Protein AF-A0A9P5RRT3-F1 (afdb_monomer_lite)

Secondary structure (DSSP, 8-state):
-PPPTT----EEEGGGTEEE--GGGSSTTT--TTS-HHHHHHHHHHHHHHHH-

Foldseek 3Di:
DDDALLDLAWAADPVVRDIDDRVNVCDPPQHDPPDDVVSNCVRVVVRVVVRND

InterPro domains:
  IPR000718 Peptidase M13 [PS51885] (1-53)
  IPR000718 Peptidase M13 [PTHR11733] (3-52)
  IPR018497 Peptidase M13, C-terminal domain [PF01431] (9-52)
  IPR018497 Peptidase M13, C-terminal domain [PR00786] (1-12)
  IPR018497 Peptidase M13, C-terminal domain [PR00786] (19-31)
  IPR018497 Peptidase M13, C-terminal domain [PR00786] (40-53)
  IPR024079 Metallopeptidase, catalytic domain superfamily [G3DSA:3.40.390.10] (2-52)

Organism: NCBI:txid64567

Structure (mmCIF, N/CA/C/O backbone):
data_AF-A0A9P5RRT3-F1
#
_entry.id   AF-A0A9P5RRT3-F1
#
loop_
_atom_site.group_PDB
_atom_site.id
_atom_site.type_symbol
_atom_site.label_atom_id
_atom_site.label_alt_id
_atom_site.label_comp_id
_atom_site.label_asym_id
_atom_site.label_entity_id
_atom_site.label_seq_id
_atom_site.pdbx_PDB_ins_code
_atom_site.Cartn_x
_atom_site.Cartn_y
_atom_site.Cartn_z
_atom_site.occupancy
_atom_site.B_iso_or_equiv
_atom_site.auth_seq_id
_atom_site.auth_comp_id
_atom_site.auth_asym_id
_atom_site.auth_atom_id
_atom_site.pdbx_PDB_model_num
ATOM 1 N N . MET A 1 1 ? 12.835 -8.879 -7.215 1.00 71.31 1 MET A N 1
ATOM 2 C CA . MET A 1 1 ? 12.799 -10.032 -6.282 1.00 71.31 1 MET A CA 1
ATOM 3 C C . MET A 1 1 ? 11.536 -9.903 -5.455 1.00 71.31 1 MET A C 1
ATOM 5 O O . MET A 1 1 ? 11.336 -8.840 -4.884 1.00 71.31 1 MET A O 1
ATOM 9 N N . PHE A 1 2 ? 10.701 -10.940 -5.389 1.00 86.00 2 PHE A N 1
ATOM 10 C CA . PHE A 1 2 ? 9.535 -10.922 -4.505 1.00 86.00 2 PHE A CA 1
ATOM 11 C C . PHE A 1 2 ? 9.993 -10.947 -3.043 1.00 86.00 2 PHE A C 1
ATOM 13 O O . PHE A 1 2 ? 10.808 -11.787 -2.659 1.00 86.00 2 PHE A O 1
ATOM 20 N N . MET A 1 3 ? 9.487 -10.016 -2.236 1.00 94.44 3 MET A N 1
ATOM 21 C CA . MET A 1 3 ? 9.709 -10.029 -0.789 1.00 94.44 3 MET A CA 1
ATOM 22 C C . MET A 1 3 ? 8.810 -11.069 -0.120 1.00 94.44 3 MET A C 1
ATOM 24 O O . MET A 1 3 ? 7.731 -11.393 -0.621 1.00 94.44 3 MET A O 1
ATOM 28 N N . VAL A 1 4 ? 9.244 -11.583 1.033 1.00 97.12 4 VAL A N 1
ATOM 29 C CA . VAL A 1 4 ? 8.397 -12.476 1.828 1.00 97.12 4 VAL A CA 1
ATOM 30 C C . VAL A 1 4 ? 7.175 -11.715 2.358 1.00 97.12 4 VAL A C 1
ATOM 32 O O . VAL A 1 4 ? 7.284 -10.524 2.657 1.00 97.12 4 VAL A O 1
ATOM 35 N N . PRO A 1 5 ? 6.014 -12.375 2.538 1.00 97.06 5 PRO A N 1
ATOM 36 C CA . PRO A 1 5 ? 4.781 -11.684 2.917 1.00 97.06 5 PRO A CA 1
ATOM 37 C C . PRO A 1 5 ? 4.865 -10.889 4.225 1.00 97.06 5 PRO A C 1
ATOM 39 O O . PRO A 1 5 ? 4.159 -9.900 4.366 1.00 97.06 5 PRO A O 1
ATOM 42 N N . ALA A 1 6 ? 5.716 -11.300 5.170 1.00 97.38 6 ALA A N 1
ATOM 43 C CA . ALA A 1 6 ? 5.853 -10.660 6.479 1.00 97.38 6 ALA A CA 1
ATOM 44 C C . ALA A 1 6 ? 6.675 -9.355 6.467 1.00 97.38 6 ALA A C 1
ATOM 46 O O . ALA A 1 6 ? 6.732 -8.663 7.481 1.00 97.38 6 ALA A O 1
ATOM 47 N N . THR A 1 7 ? 7.335 -9.011 5.359 1.00 97.56 7 THR A N 1
ATOM 48 C CA . THR A 1 7 ? 8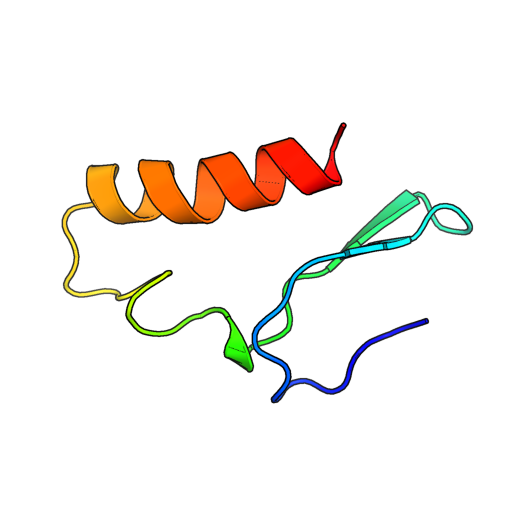.137 -7.787 5.268 1.00 97.56 7 THR A CA 1
ATOM 49 C C . THR A 1 7 ? 7.234 -6.550 5.278 1.00 97.56 7 THR A C 1
ATOM 51 O O . THR A 1 7 ? 6.329 -6.437 4.462 1.00 97.56 7 THR A O 1
ATOM 54 N N . ALA A 1 8 ? 7.489 -5.595 6.172 1.00 96.44 8 ALA A N 1
ATOM 55 C CA . ALA A 1 8 ? 6.821 -4.292 6.159 1.00 96.44 8 ALA A CA 1
ATOM 56 C C . ALA A 1 8 ? 7.541 -3.348 5.180 1.00 96.44 8 ALA A C 1
ATOM 58 O O . ALA A 1 8 ? 8.403 -2.570 5.583 1.00 96.44 8 ALA A O 1
ATOM 59 N N . ASN A 1 9 ? 7.254 -3.489 3.885 1.00 96.25 9 ASN A N 1
ATOM 60 C CA . ASN A 1 9 ? 7.837 -2.673 2.816 1.00 96.25 9 ASN A CA 1
ATOM 61 C C . ASN A 1 9 ? 6.900 -2.624 1.593 1.00 96.25 9 ASN A C 1
ATOM 63 O O . ASN A 1 9 ? 5.864 -3.284 1.599 1.00 96.25 9 ASN A O 1
ATOM 67 N N . ALA A 1 10 ? 7.263 -1.874 0.559 1.00 97.38 10 ALA A N 1
ATOM 68 C CA . ALA A 1 10 ? 6.699 -1.951 -0.785 1.00 97.38 10 ALA A CA 1
ATOM 69 C C . ALA A 1 10 ? 7.849 -2.030 -1.803 1.00 97.38 10 ALA A C 1
ATOM 71 O O . ALA A 1 10 ? 9.019 -1.910 -1.429 1.00 97.38 10 ALA A O 1
ATOM 72 N N . TYR A 1 11 ? 7.543 -2.359 -3.057 1.00 96.94 11 TYR A N 1
ATOM 73 C CA . TYR A 1 11 ? 8.552 -2.360 -4.115 1.00 96.94 11 TYR A CA 1
ATOM 74 C C . TYR A 1 11 ? 7.944 -2.243 -5.511 1.00 96.94 11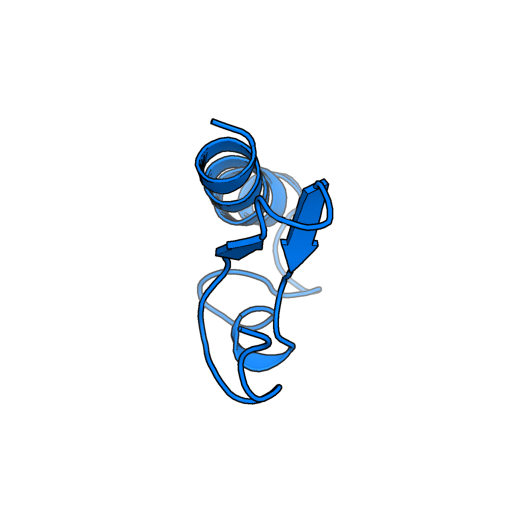 TYR A C 1
ATOM 76 O O . TYR A 1 11 ? 6.860 -2.771 -5.782 1.00 96.94 11 TYR A O 1
ATOM 84 N N . TYR A 1 12 ? 8.734 -1.695 -6.427 1.00 97.12 12 TYR A N 1
ATOM 85 C CA . TYR A 1 12 ? 8.575 -1.844 -7.869 1.00 97.12 12 TYR A CA 1
ATOM 86 C C . TYR A 1 12 ? 9.510 -2.918 -8.453 1.00 97.12 12 TYR A C 1
ATOM 88 O O . TYR A 1 12 ? 10.707 -2.975 -8.167 1.00 97.12 12 TYR A O 1
ATOM 96 N N . MET A 1 13 ? 8.966 -3.795 -9.298 1.00 96.06 13 MET A N 1
ATOM 97 C CA . MET A 1 13 ? 9.700 -4.791 -10.079 1.00 96.06 13 MET A CA 1
ATOM 98 C C . MET A 1 13 ? 9.713 -4.402 -11.556 1.00 96.06 13 MET A C 1
ATOM 100 O O . MET A 1 13 ? 8.763 -4.682 -12.286 1.00 96.06 13 MET A O 1
ATOM 104 N N . GLN A 1 14 ? 10.834 -3.825 -11.990 1.00 94.19 14 GLN A N 1
ATOM 105 C CA . GLN A 1 14 ? 11.047 -3.331 -13.354 1.00 94.19 14 GLN A CA 1
ATOM 106 C C . GLN A 1 14 ? 10.874 -4.415 -14.426 1.00 94.19 14 GLN A C 1
ATOM 108 O O . GLN A 1 14 ? 10.189 -4.182 -15.417 1.00 94.19 14 GLN A O 1
ATOM 113 N N . ASP A 1 15 ? 11.426 -5.611 -14.201 1.00 95.88 15 ASP A N 1
ATOM 114 C CA . ASP A 1 15 ? 11.444 -6.700 -15.193 1.00 95.88 15 ASP A CA 1
ATOM 115 C C . ASP A 1 15 ? 10.048 -7.141 -15.660 1.00 95.88 15 ASP A C 1
ATOM 117 O O . ASP A 1 15 ? 9.895 -7.671 -16.759 1.00 95.88 15 ASP A O 1
ATOM 121 N N . ILE A 1 16 ? 9.031 -6.944 -14.817 1.00 96.25 16 ILE A N 1
ATOM 122 C CA . ILE A 1 16 ? 7.645 -7.354 -15.083 1.00 96.25 16 ILE A CA 1
ATOM 123 C C . ILE A 1 16 ? 6.643 -6.208 -14.912 1.00 96.25 16 ILE A C 1
ATOM 125 O O . ILE A 1 16 ? 5.440 -6.454 -14.942 1.00 96.25 16 ILE A O 1
ATOM 129 N N . ASN A 1 17 ? 7.129 -4.977 -14.722 1.00 95.94 17 ASN A N 1
ATOM 130 C CA . ASN A 1 17 ? 6.321 -3.782 -14.485 1.00 95.94 17 ASN A CA 1
ATOM 131 C C . ASN A 1 17 ? 5.224 -3.999 -13.419 1.00 95.94 17 ASN A C 1
ATOM 133 O O . ASN A 1 17 ? 4.032 -3.831 -13.683 1.00 95.94 17 ASN A O 1
ATOM 137 N N . ALA A 1 18 ? 5.625 -4.437 -12.223 1.00 96.06 18 ALA A N 1
ATOM 138 C CA . ALA A 1 18 ? 4.696 -4.766 -11.143 1.00 96.06 18 ALA A CA 1
ATOM 139 C C . ALA A 1 18 ? 5.045 -4.034 -9.847 1.00 96.06 18 ALA A C 1
ATOM 141 O O . ALA A 1 18 ? 6.211 -3.971 -9.465 1.00 96.06 18 ALA A O 1
ATOM 142 N N . ILE A 1 19 ? 4.022 -3.555 -9.142 1.00 97.06 19 ILE A N 1
ATOM 143 C CA . ILE A 1 19 ? 4.148 -3.010 -7.788 1.00 97.06 19 ILE A CA 1
ATOM 144 C C . ILE A 1 19 ? 3.632 -4.055 -6.804 1.00 97.06 19 ILE A C 1
ATOM 146 O O . ILE A 1 19 ? 2.543 -4.606 -6.983 1.00 97.06 19 ILE A O 1
ATOM 150 N N . GLY A 1 20 ? 4.423 -4.343 -5.775 1.00 96.50 20 GLY A N 1
ATOM 151 C CA . GLY A 1 20 ? 4.091 -5.314 -4.744 1.00 96.50 20 GLY A CA 1
ATOM 152 C C . GLY A 1 20 ? 3.942 -4.675 -3.369 1.00 96.50 20 GLY A C 1
ATOM 153 O O . GLY A 1 20 ? 4.821 -3.949 -2.914 1.00 96.50 20 GLY A O 1
ATOM 154 N N . PHE A 1 21 ? 2.863 -5.040 -2.674 1.00 97.81 21 PHE A N 1
ATOM 155 C CA . PHE A 1 21 ? 2.634 -4.715 -1.265 1.00 97.81 21 PHE A CA 1
ATOM 156 C C . PHE A 1 21 ? 2.555 -6.017 -0.454 1.00 97.81 21 PHE A C 1
ATOM 158 O O . PHE A 1 21 ? 1.495 -6.646 -0.401 1.00 97.81 21 PHE A O 1
ATOM 165 N N . PRO A 1 22 ? 3.665 -6.486 0.141 1.00 97.88 22 PRO A N 1
ATOM 166 C CA . PRO A 1 22 ? 3.639 -7.593 1.091 1.00 97.88 22 PRO A CA 1
ATOM 167 C C . PRO A 1 22 ? 2.649 -7.350 2.239 1.00 97.88 22 PRO A C 1
ATOM 169 O O . PRO A 1 22 ? 2.506 -6.231 2.719 1.00 97.88 22 PRO A O 1
ATOM 172 N N . ALA A 1 23 ? 2.005 -8.407 2.738 1.00 97.56 23 ALA A N 1
ATOM 173 C CA . ALA A 1 23 ? 0.988 -8.298 3.790 1.00 97.56 23 ALA A CA 1
ATOM 174 C C . ALA A 1 23 ? 1.489 -7.609 5.077 1.00 97.56 23 ALA A C 1
ATOM 176 O O . ALA A 1 23 ? 0.703 -6.979 5.778 1.00 97.56 23 ALA A O 1
ATOM 177 N N . GLY A 1 24 ? 2.790 -7.677 5.370 1.00 97.50 24 GLY A N 1
ATOM 178 C CA . GLY A 1 24 ? 3.415 -7.032 6.522 1.00 97.50 24 GLY A CA 1
ATOM 179 C C . GLY A 1 24 ? 3.312 -5.505 6.532 1.00 97.50 24 GLY A C 1
ATOM 180 O O . GLY A 1 24 ? 3.461 -4.918 7.601 1.00 97.50 24 GLY A O 1
ATOM 181 N N . ILE A 1 25 ? 3.036 -4.851 5.397 1.00 97.81 25 ILE A N 1
ATOM 182 C CA . ILE A 1 25 ? 2.775 -3.402 5.358 1.00 97.81 25 ILE A CA 1
ATOM 183 C C . ILE A 1 25 ? 1.304 -3.047 5.629 1.00 97.81 25 ILE A C 1
ATOM 185 O O . ILE A 1 25 ? 0.999 -1.904 5.951 1.00 97.81 25 ILE A 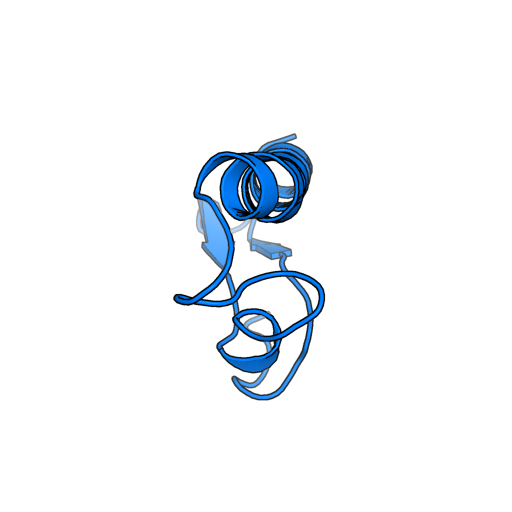O 1
ATOM 189 N N . LEU A 1 26 ? 0.381 -4.013 5.552 1.00 97.69 26 LEU A N 1
ATOM 190 C CA . LEU A 1 26 ? -1.066 -3.802 5.705 1.00 97.69 26 LEU A CA 1
ATOM 191 C C . LEU A 1 26 ? -1.499 -3.793 7.182 1.00 97.69 26 LEU A C 1
ATOM 193 O O . LEU A 1 26 ? -2.451 -4.465 7.574 1.00 97.69 26 LEU A O 1
ATOM 197 N N . GLN A 1 27 ? -0.764 -3.051 8.006 1.00 97.56 27 GLN A N 1
ATOM 198 C CA . GLN A 1 27 ? -1.002 -2.894 9.439 1.00 97.56 27 GLN A CA 1
ATOM 199 C C . GLN A 1 27 ? -0.573 -1.500 9.916 1.00 97.56 27 GLN A C 1
ATOM 201 O O . GLN A 1 27 ? 0.133 -0.767 9.214 1.00 97.56 27 GLN A O 1
ATOM 206 N N . THR A 1 28 ? -0.984 -1.129 11.128 1.00 95.56 28 THR A N 1
ATOM 207 C CA . THR A 1 28 ? -0.584 0.123 11.782 1.00 95.56 28 THR A CA 1
ATOM 208 C C . THR A 1 28 ? 0.950 0.240 11.831 1.00 95.56 28 THR A C 1
ATOM 210 O O . THR A 1 28 ? 1.614 -0.736 12.185 1.00 95.56 28 THR A O 1
ATOM 213 N N . PRO A 1 29 ? 1.542 1.410 11.510 1.00 94.50 29 PRO A N 1
ATOM 214 C CA . PRO A 1 29 ? 0.897 2.711 11.293 1.00 94.50 29 PRO A CA 1
ATOM 215 C C . PRO A 1 29 ? 0.458 2.994 9.849 1.00 94.50 29 PRO A C 1
ATOM 217 O O . PRO A 1 29 ? -0.112 4.051 9.598 1.00 94.50 29 PRO A O 1
ATOM 220 N 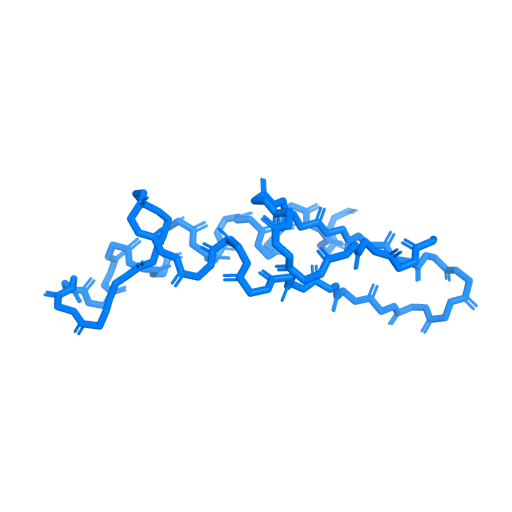N . PHE A 1 30 ? 0.724 2.095 8.901 1.00 97.56 30 PHE A N 1
ATOM 221 C CA . PHE A 1 30 ? 0.513 2.370 7.479 1.00 97.56 30 PHE A CA 1
ATOM 222 C C . PHE A 1 30 ? -0.925 2.119 7.036 1.00 97.56 30 PHE A C 1
ATOM 224 O O . PHE A 1 30 ? -1.456 2.893 6.248 1.00 97.56 30 PHE A O 1
ATOM 231 N N . PHE A 1 31 ? -1.572 1.075 7.547 1.00 98.12 31 PHE A N 1
ATOM 232 C CA . PHE A 1 31 ? -2.942 0.739 7.176 1.00 98.12 31 PHE A CA 1
ATOM 233 C C . PHE A 1 31 ? -3.701 0.110 8.342 1.00 98.12 31 PHE A C 1
ATOM 235 O O . PHE A 1 31 ? -3.182 -0.749 9.047 1.00 98.12 31 PHE A O 1
ATOM 242 N N . SER A 1 32 ? -4.956 0.497 8.521 1.00 98.00 32 SER A N 1
ATOM 243 C CA . SER A 1 32 ? -5.895 -0.187 9.411 1.00 98.00 32 SER A CA 1
ATOM 244 C C . SER A 1 32 ? -7.305 0.016 8.870 1.00 98.00 32 SER A C 1
ATOM 246 O O . SER A 1 32 ? -7.609 1.066 8.302 1.00 98.00 32 SER A O 1
ATOM 248 N N . ILE A 1 33 ? -8.171 -0.985 9.025 1.00 97.25 33 ILE A N 1
ATOM 249 C CA . ILE A 1 33 ? -9.572 -0.880 8.587 1.00 97.25 33 ILE A CA 1
ATOM 250 C C . ILE A 1 33 ? -10.384 0.065 9.487 1.00 97.25 33 ILE A C 1
ATOM 252 O O . ILE A 1 33 ? -11.447 0.533 9.096 1.00 97.25 33 ILE A O 1
ATOM 256 N N . GLU A 1 34 ? -9.873 0.351 10.682 1.00 98.00 34 GLU A N 1
ATOM 257 C CA . GLU A 1 34 ? -10.434 1.276 11.663 1.00 98.00 34 GLU A CA 1
ATOM 258 C C . GLU A 1 34 ? -10.004 2.731 11.417 1.00 98.00 34 GLU A C 1
ATOM 260 O O . GLU A 1 34 ? -10.625 3.655 11.949 1.00 98.00 34 GLU A O 1
ATOM 265 N N . ASN A 1 35 ? -8.955 2.959 10.618 1.00 97.00 35 ASN A N 1
ATOM 266 C CA . ASN A 1 35 ? -8.527 4.306 10.260 1.00 97.00 35 ASN A CA 1
ATOM 267 C C . ASN A 1 35 ? -9.575 4.988 9.364 1.00 97.00 35 ASN A C 1
ATOM 269 O O . ASN A 1 35 ? -10.072 4.370 8.418 1.00 97.00 35 ASN A O 1
ATOM 273 N N . PRO A 1 36 ? -9.837 6.295 9.559 1.00 98.06 36 PRO A N 1
ATOM 274 C CA . PRO A 1 36 ? -10.502 7.097 8.545 1.00 98.06 36 PRO A CA 1
ATOM 275 C C . PRO A 1 36 ? -9.786 6.961 7.199 1.00 98.06 36 PRO A C 1
ATOM 277 O O . PRO A 1 36 ? -8.554 7.003 7.141 1.00 98.06 36 PRO A O 1
ATOM 280 N N . GLU A 1 37 ? -10.551 6.852 6.112 1.00 97.62 37 GLU A N 1
ATOM 281 C CA . GLU A 1 37 ? -10.009 6.574 4.776 1.00 97.62 37 GLU A CA 1
ATOM 282 C C . GLU A 1 37 ? -8.880 7.533 4.386 1.00 97.62 37 GLU A C 1
ATOM 284 O O . GLU A 1 37 ? -7.871 7.097 3.842 1.00 97.62 37 GLU A O 1
ATOM 289 N N . TYR A 1 38 ? -8.995 8.822 4.720 1.00 98.06 38 TYR A N 1
ATOM 290 C CA . TYR A 1 38 ? -7.981 9.823 4.381 1.00 98.06 38 TYR A CA 1
ATOM 291 C C . TYR A 1 38 ? -6.604 9.537 5.003 1.00 98.06 38 TYR A C 1
ATOM 293 O O . TYR A 1 38 ? -5.593 9.920 4.418 1.00 98.06 38 TYR A O 1
ATOM 301 N N . ILE A 1 39 ? -6.538 8.857 6.156 1.00 98.12 39 ILE A N 1
ATOM 302 C CA . ILE A 1 39 ? -5.263 8.437 6.756 1.00 98.12 39 ILE A CA 1
ATOM 303 C C . ILE A 1 39 ? -4.647 7.331 5.904 1.00 98.12 39 ILE A C 1
ATOM 305 O O . ILE A 1 39 ? -3.490 7.452 5.513 1.00 98.12 39 ILE A O 1
ATOM 309 N N . ASN A 1 40 ? -5.437 6.309 5.558 1.00 98.38 40 ASN A N 1
ATOM 310 C CA . ASN A 1 40 ? -4.988 5.202 4.713 1.00 98.38 40 ASN A CA 1
ATOM 311 C C . ASN A 1 40 ? -4.596 5.681 3.307 1.00 98.38 40 ASN A C 1
ATOM 313 O O . ASN A 1 40 ? -3.596 5.228 2.761 1.00 98.38 40 ASN A O 1
ATOM 317 N N . TYR A 1 41 ? -5.343 6.620 2.721 1.00 97.94 41 TYR A N 1
ATOM 318 C CA . TYR A 1 41 ? -4.982 7.241 1.446 1.00 97.94 41 TYR A CA 1
ATOM 319 C C . TYR A 1 41 ? -3.694 8.058 1.556 1.00 97.94 41 TYR A C 1
ATOM 321 O O . TYR A 1 41 ? -2.863 7.992 0.655 1.00 97.94 41 TYR A O 1
ATOM 329 N N . GLY A 1 42 ? -3.499 8.799 2.649 1.00 98.06 42 GLY A N 1
ATOM 330 C CA . GLY A 1 42 ? -2.272 9.559 2.877 1.00 98.06 42 GLY A CA 1
ATOM 331 C C . GLY A 1 42 ? -1.038 8.662 2.975 1.00 98.06 42 GLY A C 1
ATOM 332 O O . GLY A 1 42 ? -0.032 8.937 2.328 1.00 98.06 42 GLY A O 1
ATOM 333 N N . SER A 1 43 ? -1.114 7.574 3.741 1.00 97.94 43 SER A N 1
ATOM 334 C CA . SER A 1 43 ? -0.008 6.628 3.917 1.00 97.94 43 SER A CA 1
ATOM 335 C C . SER A 1 43 ? 0.178 5.716 2.701 1.00 97.94 43 SER A C 1
ATOM 337 O O . SER A 1 43 ? 1.185 5.813 2.001 1.00 97.94 43 SER A O 1
ATOM 339 N N . MET A 1 44 ? -0.791 4.846 2.414 1.00 98.06 44 MET A N 1
ATOM 340 C CA . MET A 1 44 ? -0.687 3.840 1.353 1.00 98.06 44 MET A CA 1
ATOM 341 C C . MET A 1 44 ? -0.660 4.477 -0.032 1.00 98.06 44 MET A C 1
ATOM 343 O O . MET A 1 44 ? 0.025 3.970 -0.916 1.00 98.06 44 MET A O 1
ATOM 347 N N . GLY A 1 45 ? -1.354 5.602 -0.226 1.00 97.50 45 GLY A N 1
ATOM 348 C CA . GLY A 1 45 ? -1.300 6.350 -1.480 1.00 97.50 45 GLY A CA 1
ATOM 349 C C . GLY A 1 45 ? 0.066 6.987 -1.722 1.00 97.50 45 GLY A C 1
ATOM 350 O O . GLY A 1 45 ? 0.566 6.906 -2.840 1.00 97.50 45 GLY A O 1
ATOM 351 N N . ALA A 1 46 ? 0.716 7.551 -0.697 1.00 97.75 46 ALA A N 1
ATOM 352 C CA . ALA A 1 46 ? 2.077 8.074 -0.837 1.00 97.75 46 ALA A CA 1
ATOM 353 C C . ALA A 1 46 ? 3.098 6.961 -1.115 1.00 97.75 46 ALA A C 1
ATOM 355 O O . ALA A 1 46 ? 3.953 7.129 -1.979 1.00 97.75 46 ALA A O 1
ATOM 356 N N . ILE A 1 47 ? 2.984 5.815 -0.434 1.00 98.25 47 ILE A N 1
ATOM 357 C CA . ILE A 1 47 ? 3.859 4.653 -0.663 1.00 98.25 47 ILE A CA 1
ATOM 358 C C . ILE A 1 47 ? 3.638 4.094 -2.070 1.00 98.25 47 ILE A C 1
ATOM 360 O O . ILE A 1 47 ? 4.594 3.908 -2.809 1.00 98.25 47 ILE A O 1
ATOM 364 N N . GLY A 1 48 ? 2.388 3.902 -2.495 1.00 97.62 48 GLY A N 1
ATOM 365 C CA . GLY A 1 48 ? 2.098 3.475 -3.864 1.00 97.62 48 GLY A CA 1
ATOM 366 C C . GLY A 1 48 ? 2.584 4.477 -4.909 1.00 97.62 48 GLY A C 1
ATOM 367 O O . GLY A 1 48 ? 3.144 4.073 -5.921 1.00 97.62 48 GLY A O 1
ATOM 368 N N . GLY A 1 49 ? 2.444 5.777 -4.645 1.00 97.75 49 GLY A N 1
ATOM 369 C CA . GLY A 1 49 ? 2.996 6.832 -5.492 1.00 97.75 49 GLY A CA 1
ATOM 370 C C . GLY A 1 49 ? 4.524 6.800 -5.580 1.00 97.75 49 GLY A C 1
ATOM 371 O O . GLY A 1 49 ? 5.061 7.024 -6.658 1.00 97.75 49 GLY A O 1
ATOM 372 N N . HIS A 1 50 ? 5.216 6.483 -4.481 1.00 97.50 50 HI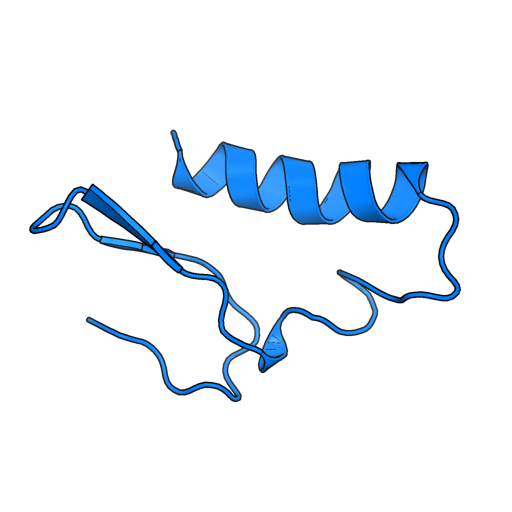S A N 1
ATOM 373 C CA . HIS A 1 50 ? 6.670 6.301 -4.459 1.00 97.50 50 HIS A CA 1
ATOM 374 C C . HIS A 1 50 ? 7.119 5.140 -5.356 1.0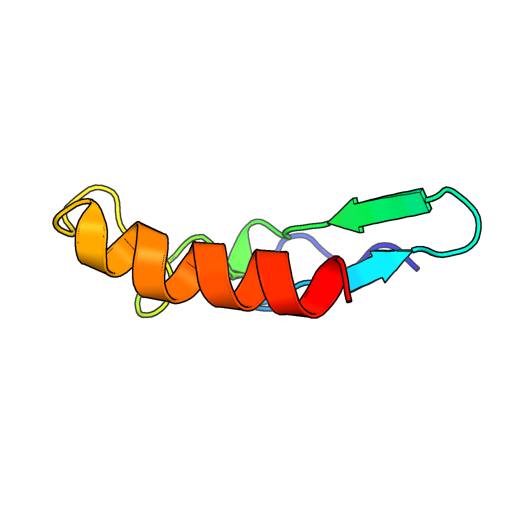0 97.50 50 HIS A C 1
ATOM 376 O O . HIS A 1 50 ? 8.090 5.301 -6.082 1.00 97.50 50 HIS A O 1
ATOM 382 N N . GLU A 1 51 ? 6.398 4.015 -5.351 1.00 97.38 51 GLU A N 1
ATOM 383 C CA . GLU A 1 51 ? 6.745 2.840 -6.170 1.00 97.38 51 GLU A CA 1
ATOM 384 C C . GLU A 1 51 ? 6.322 2.959 -7.646 1.00 97.38 51 GLU A C 1
ATOM 386 O O . GLU A 1 51 ? 6.825 2.226 -8.492 1.00 97.38 51 GLU A O 1
ATOM 391 N N . ILE A 1 52 ? 5.376 3.844 -7.981 1.00 94.81 52 ILE A N 1
ATOM 392 C CA . ILE A 1 52 ? 5.060 4.181 -9.384 1.00 94.81 52 ILE A CA 1
ATOM 393 C C . ILE A 1 52 ? 6.173 5.042 -10.008 1.00 94.81 52 ILE A C 1
ATOM 395 O O . ILE A 1 52 ? 6.348 5.013 -11.229 1.00 94.81 52 ILE A O 1
ATOM 399 N N . GLY A 1 53 ? 6.840 5.853 -9.178 1.00 83.44 53 GLY A N 1
ATOM 400 C CA . GLY A 1 53 ? 7.806 6.880 -9.574 1.00 83.44 53 GLY A CA 1
ATOM 401 C C . GLY A 1 53 ? 9.161 6.370 -10.046 1.00 83.44 53 GLY A C 1
ATOM 402 O O . GLY A 1 53 ? 9.538 5.219 -9.744 1.00 83.44 53 GLY A O 1
#

Radius of gyration: 11.46 Å; chains: 1; bounding box: 23×22×27 Å

pLDDT: mean 96.17, std 4.31, range [71.31, 98.38]

Sequence (53 aa):
MFMVPATANAYYMQDINAIGFPAGILQTPFFSIENPEYINYGSMGAIGGHEIG